Protein AF-0000000085132784 (afdb_homodimer)

Nearest PDB structures (foldseek):
  1vpz-assembly1_A  TM=9.909E-01  e=3.118E-05  Pseudomonas aeruginosa
  2bti-assembly1_A  TM=9.904E-01  e=1.141E-04  Yersinia enterocolitica
  5z38-assembly2_J  TM=9.395E-01  e=9.394E-05  Escherichia coli O127:H6 str. E2348/69
  5z38-assembly2_L  TM=9.310E-01  e=1.141E-04  Escherichia coli O127:H6 str. E2348/69
  2mfh-assembly1_A  TM=9.345E-01  e=1.141E-04  Pseudomonas fluorescens

InterPro domains:
  IPR003751 Translational regulator CsrA [MF_00167] (1-65)
  IPR003751 Translational regulator CsrA [PF02599] (1-52)
  IPR003751 Translational regulator CsrA [PTHR34984] (1-64)
  IPR003751 Translational regulator CsrA [TIGR00202] (1-60)
  IPR036107 Carbon storage regulator superfamily [G3DSA:2.60.40.4380] (1-62)
  IPR036107 Carbon storage regulator superfamily [SSF117130] (1-54)

Structure (mmCIF, N/CA/C/O backbone):
data_AF-0000000085132784-model_v1
#
loop_
_entity.id
_entity.type
_entity.pdbx_description
1 polymer 'Translational regulator CsrA'
#
loop_
_atom_site.group_PDB
_atom_site.id
_atom_site.type_symbol
_atom_site.label_atom_id
_atom_site.label_alt_id
_atom_site.label_comp_id
_atom_site.label_asym_id
_atom_site.label_entity_id
_atom_site.label_seq_id
_atom_site.pdbx_PDB_ins_code
_atom_site.Cartn_x
_atom_site.Cartn_y
_atom_site.Cartn_z
_atom_site.occupancy
_atom_site.B_iso_or_equiv
_atom_site.auth_seq_id
_atom_site.auth_comp_id
_atom_site.auth_asym_id
_atom_site.auth_atom_id
_atom_site.pdbx_PDB_model_num
ATOM 1 N N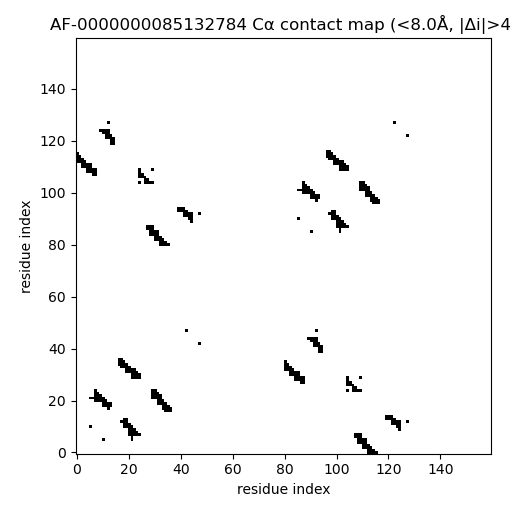 . MET A 1 1 ? 4.41 -5 11.398 1 90.56 1 MET A N 1
ATOM 2 C CA . MET A 1 1 ? 4.152 -5.457 10.039 1 90.56 1 MET A CA 1
ATOM 3 C C . MET A 1 1 ? 2.867 -6.277 9.969 1 90.56 1 MET A C 1
ATOM 5 O O . MET A 1 1 ? 2.535 -6.996 10.914 1 90.56 1 MET A O 1
ATOM 9 N N . LEU A 1 2 ? 1.938 -6.055 9.148 1 96.38 2 LEU A N 1
ATOM 10 C CA . LEU A 1 2 ? 0.713 -6.816 8.922 1 96.38 2 LEU A CA 1
ATOM 11 C C . LEU A 1 2 ? 0.837 -7.691 7.68 1 96.38 2 LEU A C 1
ATOM 13 O O . LEU A 1 2 ? 1.28 -7.227 6.629 1 96.38 2 LEU A O 1
ATOM 17 N N . VAL A 1 3 ? 0.528 -8.992 7.887 1 96.69 3 VAL A N 1
ATOM 18 C CA . VAL A 1 3 ? 0.647 -9.891 6.742 1 96.69 3 VAL A CA 1
ATOM 19 C C . VAL A 1 3 ? -0.737 -10.391 6.332 1 96.69 3 VAL A C 1
ATOM 21 O O . VAL A 1 3 ? -1.523 -10.82 7.176 1 96.69 3 VAL A O 1
ATOM 24 N N . LEU A 1 4 ? -0.994 -10.297 5.035 1 96.25 4 LEU A N 1
ATOM 25 C CA . LEU A 1 4 ? -2.279 -10.75 4.512 1 96.25 4 LEU A CA 1
ATOM 26 C C . LEU A 1 4 ? -2.086 -11.633 3.287 1 96.25 4 LEU A C 1
ATOM 28 O O . LEU A 1 4 ? -1.115 -11.469 2.543 1 96.25 4 LEU A O 1
ATOM 32 N N . THR A 1 5 ? -2.967 -12.531 3.162 1 96.56 5 THR A N 1
ATOM 33 C CA . THR A 1 5 ? -3 -13.367 1.966 1 96.56 5 THR A CA 1
ATOM 34 C C . THR A 1 5 ? -4.152 -12.961 1.053 1 96.56 5 THR A C 1
ATOM 36 O O . THR A 1 5 ? -5.285 -12.789 1.513 1 96.56 5 THR A O 1
ATOM 39 N N . ARG A 1 6 ? -3.73 -12.672 -0.111 1 96.62 6 ARG A N 1
ATOM 40 C CA . ARG A 1 6 ? -4.762 -12.297 -1.073 1 96.62 6 ARG A CA 1
ATOM 41 C C . ARG A 1 6 ? -4.656 -13.133 -2.344 1 96.62 6 ARG A C 1
ATOM 43 O O . ARG A 1 6 ? -3.578 -13.617 -2.684 1 96.62 6 ARG A O 1
ATOM 50 N N . LYS A 1 7 ? -5.891 -13.266 -2.959 1 95.19 7 LYS A N 1
ATOM 51 C CA . LYS A 1 7 ? -5.953 -13.906 -4.273 1 95.19 7 LYS A CA 1
ATOM 52 C C . LYS A 1 7 ? -6.039 -12.859 -5.383 1 95.19 7 LYS A C 1
ATOM 54 O O . LYS A 1 7 ? -6.23 -11.672 -5.113 1 95.19 7 LYS A O 1
ATOM 59 N N . ALA A 1 8 ? -5.887 -13.328 -6.551 1 95.69 8 ALA A N 1
ATOM 60 C CA . ALA A 1 8 ? -6.062 -12.43 -7.691 1 95.69 8 ALA A CA 1
ATOM 61 C C . ALA A 1 8 ? -7.441 -11.773 -7.664 1 95.69 8 ALA A C 1
ATOM 63 O O . ALA A 1 8 ? -8.438 -12.422 -7.324 1 95.69 8 ALA A O 1
ATOM 64 N N . SER A 1 9 ? -7.504 -10.484 -7.887 1 95.94 9 SER A N 1
ATOM 65 C CA . SER A 1 9 ? -8.727 -9.695 -7.969 1 95.94 9 SER A CA 1
ATOM 66 C C . SER A 1 9 ? -9.195 -9.25 -6.586 1 95.94 9 SER A C 1
ATOM 68 O O . SER A 1 9 ? -10.32 -8.781 -6.426 1 95.94 9 SER A O 1
ATOM 70 N N . GLN A 1 10 ? -8.391 -9.484 -5.574 1 97.38 10 GLN A N 1
ATOM 71 C CA . GLN A 1 10 ? -8.688 -8.984 -4.234 1 97.38 10 GLN A CA 1
ATOM 72 C C . GLN A 1 10 ? -7.867 -7.742 -3.912 1 97.38 10 GLN A C 1
ATOM 74 O O . GLN A 1 10 ? -6.766 -7.562 -4.434 1 97.38 10 GLN A O 1
ATOM 79 N N . SER A 1 11 ? -8.43 -6.965 -3.035 1 97.44 11 SER A N 1
ATOM 80 C CA . SER A 1 11 ? -7.809 -5.668 -2.785 1 97.44 11 SER A CA 1
ATOM 81 C C . SER A 1 11 ? -7.574 -5.445 -1.293 1 97.44 11 SER A C 1
ATOM 83 O O . SER A 1 11 ? -8.219 -6.082 -0.458 1 97.44 11 SER A O 1
ATOM 85 N N . ILE A 1 12 ? -6.684 -4.676 -0.992 1 97 12 ILE A N 1
ATOM 86 C CA . ILE A 1 12 ? -6.363 -4.203 0.35 1 97 12 ILE A CA 1
ATOM 87 C C . ILE A 1 12 ? -6.5 -2.682 0.408 1 97 12 ILE A C 1
ATOM 89 O O . ILE A 1 12 ? -6.055 -1.977 -0.5 1 97 12 ILE A O 1
ATOM 93 N N . VAL A 1 13 ? -7.07 -2.229 1.403 1 96.44 13 VAL A N 1
ATOM 94 C CA . VAL A 1 13 ? -7.27 -0.791 1.551 1 96.44 13 VAL A CA 1
ATOM 95 C C . VAL A 1 13 ? -6.344 -0.247 2.635 1 96.44 13 VAL A C 1
ATOM 97 O O . VAL A 1 13 ? -6.328 -0.754 3.76 1 96.44 13 VAL A O 1
ATOM 100 N N . ILE A 1 14 ? -5.594 0.679 2.322 1 94.88 14 ILE A N 1
ATOM 101 C CA . ILE A 1 14 ? -4.699 1.334 3.27 1 94.88 14 ILE A CA 1
ATOM 102 C C . ILE A 1 14 ? -5.188 2.754 3.545 1 94.88 14 ILE A C 1
ATOM 104 O O . ILE A 1 14 ? -5.188 3.602 2.65 1 94.88 14 ILE A O 1
ATOM 108 N N . GLY A 1 15 ? -5.516 2.943 4.75 1 90.81 15 GLY A N 1
ATOM 109 C CA . GLY A 1 15 ? -6.109 4.234 5.066 1 90.81 15 GLY A CA 1
ATOM 110 C C . GLY A 1 15 ? -7.48 4.426 4.449 1 90.81 15 GLY A C 1
ATOM 111 O O . GLY A 1 15 ? -8.375 3.6 4.641 1 90.81 15 GLY A O 1
ATOM 112 N N . THR A 1 16 ? -7.668 5.559 3.688 1 86.81 16 THR A N 1
ATOM 113 C CA . THR A 1 16 ? -8.953 5.82 3.049 1 86.81 16 THR A CA 1
ATOM 114 C C . THR A 1 16 ? -8.766 6.199 1.583 1 86.81 16 THR A C 1
ATOM 116 O O . THR A 1 16 ? -9.719 6.195 0.806 1 86.81 16 THR A O 1
ATOM 119 N N . ASP A 1 17 ? -7.562 6.309 1.209 1 91.19 17 ASP A N 1
ATOM 120 C CA . ASP A 1 17 ? -7.336 6.875 -0.116 1 91.19 17 ASP A CA 1
ATOM 121 C C . ASP A 1 17 ? -6.438 5.969 -0.956 1 91.19 17 ASP A C 1
ATOM 123 O O . ASP A 1 17 ? -6.156 6.27 -2.117 1 91.19 17 ASP A O 1
ATOM 127 N N . ILE A 1 18 ? -5.977 4.938 -0.446 1 95.38 18 ILE A N 1
ATOM 128 C CA . ILE A 1 18 ? -5.059 4.066 -1.171 1 95.38 18 ILE A CA 1
ATOM 129 C C . ILE A 1 18 ? -5.637 2.652 -1.237 1 95.38 18 ILE A C 1
ATOM 131 O O . ILE A 1 18 ? -6.055 2.098 -0.219 1 95.38 18 ILE A O 1
ATOM 135 N N . VAL A 1 19 ? -5.68 2.102 -2.432 1 96.69 19 VAL A N 1
ATOM 136 C CA . VAL A 1 19 ? -6.207 0.756 -2.631 1 96.69 19 VAL A CA 1
ATOM 137 C C . VAL A 1 19 ? -5.203 -0.082 -3.422 1 96.69 19 VAL A C 1
ATOM 139 O O . VAL A 1 19 ? -4.754 0.327 -4.492 1 96.69 19 VAL A O 1
ATOM 142 N N . ILE A 1 20 ? -4.867 -1.233 -2.869 1 97.25 20 ILE A N 1
ATOM 143 C CA . ILE A 1 20 ? -3.953 -2.17 -3.516 1 97.25 20 ILE A CA 1
ATOM 144 C C . ILE A 1 20 ? -4.734 -3.367 -4.051 1 97.25 20 ILE A C 1
ATOM 146 O O . ILE A 1 20 ? -5.453 -4.031 -3.303 1 97.25 20 ILE A O 1
ATOM 150 N N . THR A 1 21 ? -4.562 -3.629 -5.34 1 97.69 21 THR A N 1
ATOM 151 C CA . THR A 1 21 ? -5.301 -4.734 -5.945 1 97.69 21 THR A CA 1
ATOM 152 C C . THR A 1 21 ? -4.34 -5.734 -6.582 1 97.69 21 THR A C 1
ATOM 154 O O . THR A 1 21 ? -3.441 -5.352 -7.332 1 97.69 21 THR A O 1
ATOM 157 N N . VAL A 1 22 ? -4.613 -6.988 -6.234 1 97.38 22 VAL A N 1
ATOM 158 C CA . VAL A 1 22 ? -3.879 -8.047 -6.918 1 97.38 22 VAL A CA 1
ATOM 159 C C . VAL A 1 22 ? -4.551 -8.359 -8.258 1 97.38 22 VAL A C 1
ATOM 161 O O . VAL A 1 22 ? -5.617 -8.977 -8.289 1 97.38 22 VAL A O 1
ATOM 164 N N . LEU A 1 23 ? -3.912 -7.949 -9.352 1 96.69 23 LEU A N 1
ATOM 165 C CA . LEU A 1 23 ? -4.531 -8.094 -10.664 1 96.69 23 LEU A CA 1
ATOM 166 C C . LEU A 1 23 ? -4.34 -9.508 -11.203 1 96.69 23 LEU A C 1
ATOM 168 O O . LEU A 1 23 ? -5.258 -10.078 -11.789 1 96.69 23 LEU A O 1
ATOM 172 N N . ASP A 1 24 ? -3.057 -9.93 -10.992 1 95.31 24 ASP A N 1
ATOM 173 C CA . ASP A 1 24 ? -2.746 -11.25 -11.523 1 95.31 24 ASP A CA 1
ATOM 174 C C . ASP A 1 24 ? -1.562 -11.875 -10.789 1 95.31 24 ASP A C 1
ATOM 176 O O . ASP A 1 24 ? -0.725 -11.164 -10.234 1 95.31 24 ASP A O 1
ATOM 180 N N . VAL A 1 25 ? -1.604 -13.234 -10.781 1 94.31 25 VAL A N 1
ATOM 181 C CA . VAL A 1 25 ? -0.521 -14.008 -10.172 1 94.31 25 VAL A CA 1
ATOM 182 C C . VAL A 1 25 ? 0.011 -15.023 -11.18 1 94.31 25 VAL A C 1
ATOM 184 O O . VAL A 1 25 ? -0.75 -15.836 -11.711 1 94.31 25 VAL A O 1
ATOM 187 N N . HIS A 1 26 ? 1.26 -14.797 -11.461 1 88.44 26 HIS A N 1
ATOM 188 C CA . HIS A 1 26 ? 1.868 -15.719 -12.422 1 88.44 26 HIS A CA 1
ATOM 189 C C . HIS A 1 26 ? 3.205 -16.25 -11.906 1 88.44 26 HIS A C 1
ATOM 191 O O . HIS A 1 26 ? 4.184 -15.5 -11.836 1 88.44 26 HIS A O 1
ATOM 197 N N . ARG A 1 27 ? 3.281 -17.625 -11.734 1 86.75 27 ARG A N 1
ATOM 198 C CA . ARG A 1 27 ? 4.516 -18.266 -11.305 1 86.75 27 ARG A CA 1
ATOM 199 C C . ARG A 1 27 ? 5.102 -17.578 -10.078 1 86.75 27 ARG A C 1
ATOM 201 O O . ARG A 1 27 ? 4.617 -17.766 -8.961 1 86.75 27 ARG A O 1
ATOM 208 N N . ASP A 1 28 ? 6.082 -16.656 -10.281 1 89.06 28 ASP A N 1
ATOM 209 C CA . ASP A 1 28 ? 6.762 -16.047 -9.141 1 89.06 28 ASP A CA 1
ATOM 210 C C . ASP A 1 28 ? 6.598 -14.523 -9.156 1 89.06 28 ASP A C 1
ATOM 212 O O . ASP A 1 28 ? 7.285 -13.812 -8.422 1 89.06 28 ASP A O 1
ATOM 216 N N . GLN A 1 29 ? 5.59 -14.141 -10.047 1 95.06 29 GLN A N 1
ATOM 217 C CA . GLN A 1 29 ? 5.391 -12.703 -10.203 1 95.06 29 GLN A CA 1
ATOM 218 C C . GLN A 1 29 ? 3.941 -12.312 -9.922 1 95.06 29 GLN A C 1
ATOM 220 O O . GLN A 1 29 ? 3.02 -13.078 -10.219 1 95.06 29 GLN A O 1
ATOM 225 N N . VAL A 1 30 ? 3.834 -11.148 -9.359 1 96.25 30 VAL A N 1
ATOM 226 C CA . VAL A 1 30 ? 2.496 -10.648 -9.055 1 96.25 30 VAL A CA 1
ATOM 227 C C . VAL A 1 30 ? 2.307 -9.266 -9.68 1 96.25 30 VAL A C 1
ATOM 229 O O . VAL A 1 30 ? 3.184 -8.406 -9.578 1 96.25 30 VAL A O 1
ATOM 232 N N . ARG A 1 31 ? 1.194 -9.133 -10.383 1 97.06 31 ARG A N 1
ATOM 233 C CA . ARG A 1 31 ? 0.791 -7.832 -10.906 1 97.06 31 ARG A CA 1
ATOM 234 C C . ARG A 1 31 ? -0.099 -7.086 -9.914 1 97.06 31 ARG A C 1
ATOM 236 O O . ARG A 1 31 ? -1.18 -7.566 -9.562 1 97.06 31 ARG A O 1
ATOM 243 N N . ILE A 1 32 ? 0.399 -5.953 -9.531 1 97.31 32 ILE A N 1
ATOM 244 C CA . ILE A 1 32 ? -0.277 -5.219 -8.469 1 97.31 32 ILE A CA 1
ATOM 245 C C . ILE A 1 32 ? -0.737 -3.859 -8.992 1 97.31 32 ILE A C 1
ATOM 247 O O . ILE A 1 32 ? 0.048 -3.117 -9.586 1 97.31 32 ILE A O 1
ATOM 251 N N . GLY A 1 33 ? -1.954 -3.59 -8.82 1 97.94 33 GLY A N 1
ATOM 252 C CA . GLY A 1 33 ? -2.512 -2.281 -9.125 1 97.94 33 GLY A CA 1
ATOM 253 C C . GLY A 1 33 ? -2.635 -1.387 -7.91 1 97.94 33 GLY A C 1
ATOM 254 O O . GLY A 1 33 ? -3.137 -1.813 -6.867 1 97.94 33 GLY A O 1
ATOM 255 N N . ILE A 1 34 ? -2.225 -0.167 -8.008 1 97.25 34 ILE A N 1
ATOM 256 C CA . ILE A 1 34 ? -2.26 0.752 -6.875 1 97.25 34 ILE A CA 1
ATOM 257 C C . ILE A 1 34 ? -3.078 1.988 -7.238 1 97.25 34 ILE A C 1
ATOM 259 O O . ILE A 1 34 ? -2.805 2.648 -8.242 1 97.25 34 ILE A O 1
ATOM 263 N N . GLU A 1 35 ? -4.043 2.186 -6.473 1 96.62 35 GLU A N 1
ATOM 264 C CA . GLU A 1 35 ? -4.855 3.387 -6.617 1 96.62 35 GLU A CA 1
ATOM 265 C C . GLU A 1 35 ? -4.598 4.371 -5.48 1 96.62 35 GLU A C 1
ATOM 267 O O . GLU A 1 35 ? -4.93 4.094 -4.328 1 96.62 35 GLU A O 1
ATOM 272 N N . ALA A 1 36 ? -4.016 5.496 -5.789 1 95.94 36 ALA A N 1
ATOM 273 C CA . ALA A 1 36 ? -3.697 6.527 -4.809 1 95.94 36 ALA A CA 1
ATOM 274 C C . ALA A 1 36 ? -3.783 7.918 -5.426 1 95.94 36 ALA A C 1
ATOM 276 O O . ALA A 1 36 ? -3.652 8.078 -6.641 1 95.94 36 ALA A O 1
ATOM 277 N N . PRO A 1 37 ? -4.066 8.844 -4.625 1 94.44 37 PRO A N 1
ATOM 278 C CA . PRO A 1 37 ? -4.066 10.211 -5.148 1 94.44 37 PRO A CA 1
ATOM 279 C C . PRO A 1 37 ? -2.705 10.625 -5.707 1 94.44 37 PRO A C 1
ATOM 281 O O . PRO A 1 37 ? -1.678 10.062 -5.32 1 94.44 37 PRO A O 1
ATOM 284 N N . LYS A 1 38 ? -2.707 11.547 -6.617 1 91.12 38 LYS A N 1
ATOM 285 C CA . LYS A 1 38 ? -1.479 11.969 -7.281 1 91.12 38 LYS A CA 1
ATOM 286 C C . LYS A 1 38 ? -0.491 12.57 -6.289 1 91.12 38 LYS A C 1
ATOM 288 O O . LYS A 1 38 ? 0.696 12.703 -6.59 1 91.12 38 LYS A O 1
ATOM 293 N N . SER A 1 39 ? -0.987 12.953 -5.152 1 92.5 39 SER A N 1
ATOM 294 C CA . SER A 1 39 ? -0.14 13.555 -4.129 1 92.5 39 SER A CA 1
ATOM 295 C C . SER A 1 39 ? 0.699 12.5 -3.414 1 92.5 39 SER A C 1
ATOM 297 O O . SER A 1 39 ? 1.666 12.836 -2.727 1 92.5 39 SER A O 1
ATOM 299 N N . VAL A 1 40 ? 0.278 11.312 -3.578 1 91.81 40 VAL A N 1
ATOM 300 C CA . VAL A 1 40 ? 0.995 10.219 -2.932 1 91.81 40 VAL A CA 1
ATOM 301 C C . VAL A 1 40 ? 1.984 9.594 -3.914 1 91.81 40 VAL A C 1
ATOM 303 O O . VAL A 1 40 ? 1.615 9.234 -5.035 1 91.81 40 VAL A O 1
ATOM 306 N N . ASP A 1 41 ? 3.182 9.453 -3.594 1 92.06 41 ASP A N 1
ATOM 307 C CA . ASP A 1 41 ? 4.219 8.898 -4.461 1 92.06 41 ASP A CA 1
ATOM 308 C C . ASP A 1 41 ? 4.297 7.383 -4.32 1 92.06 41 ASP A C 1
ATOM 310 O O . ASP A 1 41 ? 4.355 6.859 -3.205 1 92.06 41 ASP A O 1
ATOM 314 N N . VAL A 1 42 ? 4.312 6.727 -5.352 1 95.31 42 VAL A N 1
ATOM 315 C CA . VAL A 1 42 ? 4.434 5.273 -5.379 1 95.31 42 VAL A CA 1
ATOM 316 C C . VAL A 1 42 ? 5.688 4.871 -6.156 1 95.31 42 VAL A C 1
ATOM 318 O O . VAL A 1 42 ? 5.848 5.242 -7.32 1 95.31 42 VAL A O 1
ATOM 321 N N . HIS A 1 43 ? 6.605 4.113 -5.457 1 94.69 43 HIS A N 1
ATOM 322 C CA . HIS A 1 43 ? 7.852 3.715 -6.102 1 94.69 43 HIS A CA 1
ATOM 323 C C . HIS A 1 43 ? 8.211 2.273 -5.762 1 94.69 43 HIS A C 1
ATOM 325 O O . HIS A 1 43 ? 7.777 1.746 -4.734 1 94.69 43 HIS A O 1
ATOM 331 N N . ARG A 1 44 ? 8.93 1.757 -6.664 1 96.56 44 ARG A N 1
ATOM 332 C CA . ARG A 1 44 ? 9.602 0.524 -6.27 1 96.56 44 ARG A CA 1
ATOM 333 C C . ARG A 1 44 ? 10.625 0.787 -5.168 1 96.56 44 ARG A C 1
ATOM 335 O O . ARG A 1 44 ? 11.242 1.854 -5.129 1 96.56 44 ARG A O 1
ATOM 342 N N . GLN A 1 45 ? 10.836 -0.065 -4.332 1 95.06 45 GLN A N 1
ATOM 343 C CA . GLN A 1 45 ? 11.75 0.108 -3.203 1 95.06 45 GLN A CA 1
ATOM 344 C C . GLN A 1 45 ? 13.133 0.541 -3.674 1 95.06 45 GLN A C 1
ATOM 346 O O . GLN A 1 45 ? 13.766 1.402 -3.057 1 95.06 45 GLN A O 1
ATOM 351 N N . GLU A 1 46 ? 13.648 -0.087 -4.715 1 94.06 46 GLU A N 1
ATOM 352 C CA . GLU A 1 46 ? 14.969 0.244 -5.246 1 94.06 46 GLU A CA 1
ATOM 353 C C . GLU A 1 46 ? 15.031 1.695 -5.711 1 94.06 46 GLU A C 1
ATOM 355 O O . GLU A 1 46 ? 16.047 2.365 -5.547 1 94.06 46 GLU A O 1
ATOM 360 N N . VAL A 1 47 ? 13.992 2.201 -6.363 1 94.19 47 VAL A N 1
ATOM 361 C CA . VAL A 1 47 ? 13.922 3.568 -6.867 1 94.19 47 VAL A CA 1
ATOM 362 C C . VAL A 1 47 ? 13.812 4.547 -5.699 1 94.19 47 VAL A C 1
ATOM 364 O O . VAL A 1 47 ? 14.477 5.582 -5.684 1 94.19 47 VAL A O 1
ATOM 367 N N . PHE A 1 48 ? 13.039 4.227 -4.766 1 93.06 48 PHE A N 1
ATOM 368 C CA . PHE A 1 48 ? 12.875 5.059 -3.582 1 93.06 48 PHE A CA 1
ATOM 369 C C . PHE A 1 48 ? 14.203 5.246 -2.855 1 93.06 48 PHE A C 1
ATOM 371 O O . PHE A 1 48 ? 14.555 6.363 -2.479 1 93.06 48 PHE A O 1
ATOM 378 N N . GLU A 1 49 ? 14.953 4.133 -2.711 1 91.5 49 GLU A N 1
ATOM 379 C CA . GLU A 1 49 ? 16.234 4.172 -2.016 1 91.5 49 GLU A CA 1
ATOM 380 C C . GLU A 1 49 ? 17.25 5.039 -2.762 1 91.5 49 GLU A C 1
ATOM 382 O O . GLU A 1 49 ? 18.031 5.75 -2.143 1 91.5 49 GLU A O 1
ATOM 387 N N . ALA A 1 50 ? 17.188 4.961 -4.035 1 92.5 50 ALA A N 1
ATOM 388 C CA . ALA A 1 50 ? 18.078 5.766 -4.863 1 92.5 50 ALA A CA 1
ATOM 389 C C . ALA A 1 50 ? 17.766 7.254 -4.723 1 92.5 50 ALA A C 1
ATOM 391 O O . ALA A 1 50 ? 18.672 8.078 -4.617 1 92.5 50 ALA A O 1
ATOM 392 N N . LEU A 1 51 ? 16.469 7.52 -4.715 1 89 51 LEU A N 1
ATOM 393 C CA . LEU A 1 51 ? 16.031 8.906 -4.578 1 89 51 LEU A CA 1
ATOM 394 C C . LEU A 1 51 ? 16.391 9.453 -3.197 1 89 51 LEU A C 1
ATOM 396 O O . LEU A 1 51 ? 16.844 10.594 -3.072 1 89 51 LEU A O 1
ATOM 400 N N . GLN A 1 52 ? 16.188 8.594 -2.318 1 87.75 52 GLN A N 1
ATOM 401 C CA . GLN A 1 52 ? 16.5 9 -0.953 1 87.75 52 GLN A CA 1
ATOM 402 C C . GLN A 1 52 ? 18 9.289 -0.801 1 87.75 52 GLN A C 1
ATOM 404 O O . GLN A 1 52 ? 18.375 10.25 -0.131 1 87.75 52 GLN A O 1
ATOM 409 N N . GLN A 1 53 ? 18.797 8.438 -1.364 1 90.56 53 GLN A N 1
ATOM 410 C CA . GLN A 1 53 ? 20.25 8.602 -1.3 1 90.56 53 GLN A CA 1
ATOM 411 C C . GLN A 1 53 ? 20.688 9.883 -2.006 1 90.56 53 GLN A C 1
ATOM 413 O O . GLN A 1 53 ? 21.547 10.609 -1.503 1 90.56 53 GLN A O 1
ATOM 418 N N . ALA A 1 54 ? 20.062 10.109 -3.113 1 89.5 54 ALA A N 1
ATOM 419 C CA . ALA A 1 54 ? 20.375 11.312 -3.875 1 89.5 54 ALA A CA 1
ATOM 420 C C . ALA A 1 54 ? 20.016 12.57 -3.092 1 89.5 54 ALA A C 1
ATOM 422 O O . ALA A 1 54 ? 20.766 13.539 -3.07 1 89.5 54 ALA A O 1
ATOM 423 N N . ASN A 1 55 ? 18.922 12.492 -2.426 1 88.62 55 ASN A N 1
ATOM 424 C CA . ASN A 1 55 ? 18.469 13.633 -1.635 1 88.62 55 ASN A CA 1
ATOM 425 C C . ASN A 1 55 ? 19.359 13.844 -0.41 1 88.62 55 ASN A C 1
ATOM 427 O O . ASN A 1 55 ? 19.656 14.984 -0.058 1 88.62 55 ASN A O 1
ATOM 431 N N . ARG A 1 56 ? 19.688 12.742 0.157 1 86.44 56 ARG A N 1
ATOM 432 C CA . ARG A 1 56 ? 20.562 12.82 1.323 1 86.44 56 ARG A CA 1
ATOM 433 C C . ARG A 1 56 ? 21.922 13.398 0.949 1 86.44 56 ARG A C 1
ATOM 435 O O . ARG A 1 56 ? 22.469 14.234 1.67 1 86.44 56 ARG A O 1
ATOM 442 N N . GLU A 1 57 ? 22.438 12.953 -0.171 1 87.44 57 GLU A N 1
ATOM 443 C CA . GLU A 1 57 ? 23.734 13.445 -0.634 1 87.44 57 GLU A CA 1
ATOM 444 C C . GLU A 1 57 ? 23.672 14.93 -0.972 1 87.44 57 GLU A C 1
ATOM 446 O O . GLU A 1 57 ? 24.609 15.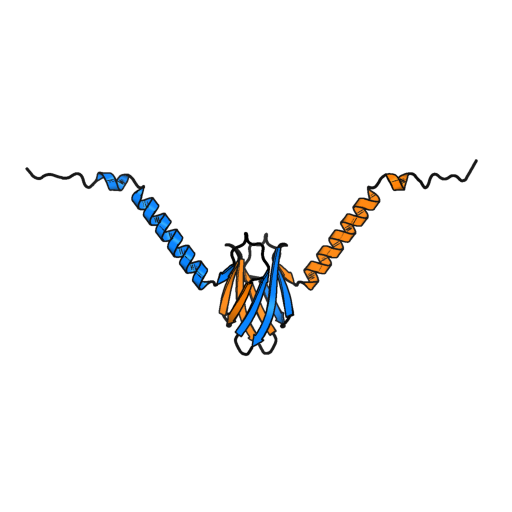68 -0.678 1 87.44 57 GLU A O 1
ATOM 451 N N . ALA A 1 58 ? 22.594 15.258 -1.479 1 87.06 58 ALA A N 1
ATOM 452 C CA . ALA A 1 58 ? 22.422 16.672 -1.827 1 87.06 58 ALA A CA 1
ATOM 453 C C . ALA A 1 58 ? 22.312 17.531 -0.576 1 87.06 58 ALA A C 1
ATOM 455 O O . ALA A 1 58 ? 22.859 18.625 -0.518 1 87.06 58 ALA A O 1
ATOM 456 N N . ALA A 1 59 ? 21.656 17 0.348 1 86.44 59 ALA A N 1
ATOM 457 C CA . ALA A 1 59 ? 21.484 17.719 1.604 1 86.44 59 ALA A CA 1
ATOM 458 C C . ALA A 1 59 ? 22.797 17.828 2.363 1 86.44 59 ALA A C 1
ATOM 460 O O . ALA A 1 59 ? 23.109 18.859 2.947 1 86.44 59 ALA A O 1
ATOM 461 N N . GLU A 1 60 ? 23.531 16.734 2.357 1 86.88 60 GLU A N 1
ATOM 462 C CA . GLU A 1 60 ? 24.828 16.703 3.027 1 86.88 60 GLU A CA 1
ATOM 463 C C . GLU A 1 60 ? 25.828 17.641 2.346 1 86.88 60 GLU A C 1
ATOM 465 O O . GLU A 1 60 ? 26.594 18.344 3.014 1 86.88 60 GLU A O 1
ATOM 470 N N . SER A 1 61 ? 25.812 17.672 1.099 1 86.81 61 SER A N 1
ATOM 471 C CA . SER A 1 61 ? 26.672 18.578 0.34 1 86.81 61 SER A CA 1
ATOM 472 C C . SER A 1 61 ? 26.312 20.031 0.608 1 86.81 61 SER A C 1
ATOM 474 O O . SER A 1 61 ? 27.203 20.891 0.72 1 86.81 61 SER A O 1
ATOM 476 N N . ALA A 1 62 ? 25.031 20.234 0.725 1 85.56 62 ALA A N 1
ATOM 477 C CA . ALA A 1 62 ? 24.547 21.594 1.004 1 85.56 62 ALA A CA 1
ATOM 478 C C . ALA A 1 62 ? 24.969 22.047 2.402 1 85.56 62 ALA A C 1
ATOM 480 O O . ALA A 1 62 ? 25.297 23.203 2.611 1 85.56 62 ALA A O 1
ATOM 481 N N . ARG A 1 63 ? 24.922 21.109 3.279 1 83.06 63 ARG A N 1
ATOM 482 C CA . ARG A 1 63 ? 25.312 21.391 4.656 1 83.06 63 ARG A CA 1
ATOM 483 C C . ARG A 1 63 ? 26.797 21.703 4.75 1 83.06 63 ARG A C 1
ATOM 485 O O . ARG A 1 63 ? 27.219 22.594 5.492 1 83.06 63 ARG A O 1
ATOM 492 N N . VAL A 1 64 ? 27.562 20.953 3.959 1 79.75 64 VAL A N 1
ATOM 493 C CA . VAL A 1 64 ? 29.016 21.156 3.982 1 79.75 64 VAL A CA 1
ATOM 494 C C . VAL A 1 64 ? 29.375 22.484 3.314 1 79.75 64 VAL A C 1
ATOM 496 O O . VAL A 1 64 ? 30.297 23.172 3.748 1 79.75 64 VAL A O 1
ATOM 499 N N . LEU A 1 65 ? 28.547 22.828 2.359 1 74.69 65 LEU A N 1
ATOM 500 C CA . LEU A 1 65 ? 28.812 24.062 1.636 1 74.69 65 LEU A CA 1
ATOM 501 C C . LEU A 1 65 ? 28.406 25.281 2.463 1 74.69 65 LEU A C 1
ATOM 503 O O . LEU A 1 65 ? 29 26.344 2.332 1 74.69 65 LEU A O 1
ATOM 507 N N . THR A 1 66 ? 27.453 25.031 3.346 1 71.19 66 THR A N 1
ATOM 508 C CA . THR A 1 66 ? 26.953 26.156 4.129 1 71.19 66 THR A CA 1
ATOM 509 C C . THR A 1 66 ? 27.672 26.234 5.48 1 71.19 66 THR A C 1
ATOM 511 O O . THR A 1 66 ? 27.375 27.109 6.289 1 71.19 66 THR A O 1
ATOM 514 N N . ASP A 1 67 ? 28.438 25.156 5.879 1 67.62 67 ASP A N 1
ATOM 515 C CA . ASP A 1 67 ? 29.234 25.203 7.109 1 67.62 67 ASP A CA 1
ATOM 516 C C . ASP A 1 67 ? 30.328 26.266 7.008 1 67.62 67 ASP A C 1
ATOM 518 O O . ASP A 1 67 ? 31.203 26.156 6.148 1 67.62 67 ASP A O 1
ATOM 522 N N . PRO A 1 68 ? 30.203 27.422 7.555 1 65.69 68 PRO A N 1
ATOM 523 C CA . PRO A 1 68 ? 31.172 28.516 7.531 1 65.69 68 PRO A CA 1
ATOM 524 C C . PRO A 1 68 ? 32.562 28.094 8 1 65.69 68 PRO A C 1
ATOM 526 O O . PRO A 1 68 ? 33.531 28.828 7.793 1 65.69 68 PRO A O 1
ATOM 529 N N . ALA A 1 69 ? 32.531 27.156 8.867 1 57.97 69 ALA A N 1
ATOM 530 C CA . ALA A 1 69 ? 33.812 26.891 9.547 1 57.97 69 ALA A CA 1
ATOM 531 C C . ALA A 1 69 ? 34.906 26.484 8.547 1 57.97 69 ALA A C 1
ATOM 533 O O . ALA A 1 69 ? 36.094 26.656 8.82 1 57.97 69 ALA A O 1
ATOM 534 N N . HIS A 1 70 ? 34.5 25.828 7.555 1 56.12 70 HIS A N 1
ATOM 535 C CA . HIS A 1 70 ? 35.531 25.359 6.645 1 56.12 70 HIS A CA 1
ATOM 536 C C . HIS A 1 70 ? 36.031 2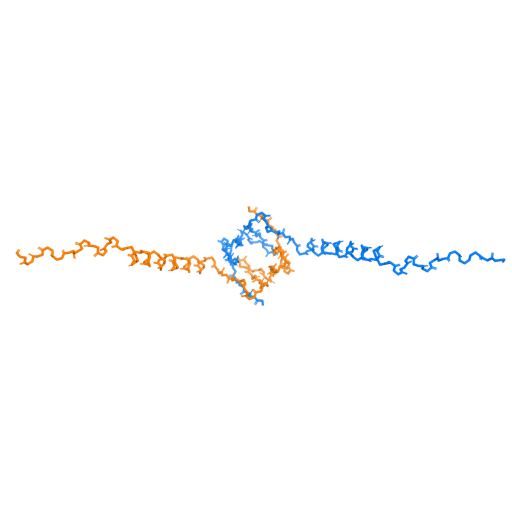6.484 5.734 1 56.12 70 HIS A C 1
ATOM 538 O O . HIS A 1 70 ? 36.969 26.312 4.961 1 56.12 70 HIS A O 1
ATOM 544 N N . LEU A 1 71 ? 35.188 27.516 5.742 1 52.69 71 LEU A N 1
ATOM 545 C CA . LEU A 1 71 ? 35.656 28.625 4.922 1 52.69 71 LEU A CA 1
ATOM 546 C C . LEU A 1 71 ? 36.938 29.234 5.527 1 52.69 71 LEU A C 1
ATOM 548 O O . LEU A 1 71 ? 37.531 30.109 4.922 1 52.69 71 LEU A O 1
ATOM 552 N N . GLU A 1 72 ? 37.031 29.016 6.926 1 50.25 72 GLU A N 1
ATOM 553 C CA . GLU A 1 72 ? 38.062 29.875 7.516 1 50.25 72 GLU A CA 1
ATOM 554 C C . GLU A 1 72 ? 39.469 29.406 7.102 1 50.25 72 GLU A C 1
ATOM 556 O O . GLU A 1 72 ? 40.406 30.203 7.113 1 50.25 72 GLU A O 1
ATOM 561 N N . ASP A 1 73 ? 39.656 28.047 7.156 1 47.78 73 ASP A N 1
ATOM 562 C CA . ASP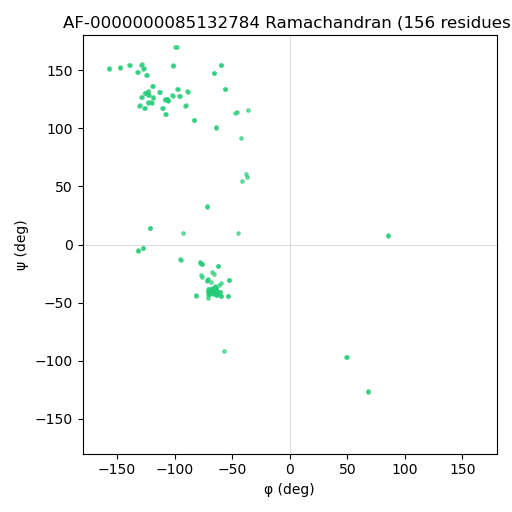 A 1 73 ? 41.062 27.766 7.469 1 47.78 73 ASP A CA 1
ATOM 563 C C . ASP A 1 73 ? 41.969 28.094 6.289 1 47.78 73 ASP A C 1
ATOM 565 O O . ASP A 1 73 ? 43.188 28.109 6.426 1 47.78 73 ASP A O 1
ATOM 569 N N . SER A 1 74 ? 41.438 27.969 5.121 1 49.94 74 SER A N 1
ATOM 570 C CA . SER A 1 74 ? 42.5 28.016 4.133 1 49.94 74 SER A CA 1
ATOM 571 C C . SER A 1 74 ? 43.062 29.422 3.994 1 49.94 74 SER A C 1
ATOM 573 O O . SER A 1 74 ? 42.594 30.203 3.176 1 49.94 74 SER A O 1
ATOM 575 N N . GLY A 1 75 ? 43.094 30.188 5.098 1 42.59 75 GLY A N 1
ATOM 576 C CA . GLY A 1 75 ? 43.875 31.406 4.957 1 42.59 75 GLY A CA 1
ATOM 577 C C . GLY A 1 75 ? 45.219 31.172 4.344 1 42.59 75 GLY A C 1
ATOM 578 O O . GLY A 1 75 ? 45.844 30.125 4.562 1 42.59 75 GLY A O 1
ATOM 579 N N . PRO A 1 76 ? 45.5 31.672 3.133 1 46.69 76 PRO A N 1
ATOM 580 C CA . PRO A 1 76 ? 46.75 31.688 2.383 1 46.69 76 PRO A CA 1
ATOM 581 C C . PRO A 1 76 ? 47.969 31.906 3.275 1 46.69 76 PRO A C 1
ATOM 583 O O . PRO A 1 76 ? 48.062 32.938 3.945 1 46.69 76 PRO A O 1
ATOM 586 N N . GLY A 1 77 ? 48.281 31.094 4.297 1 41.94 77 GLY A N 1
ATOM 587 C CA . GLY A 1 77 ? 49.625 31.266 4.855 1 41.94 77 GLY A CA 1
ATOM 588 C C . GLY A 1 77 ? 50.688 31.547 3.809 1 41.94 77 GLY A C 1
ATOM 589 O O . GLY A 1 77 ? 51.031 30.656 3.021 1 41.94 77 GLY A O 1
ATOM 590 N N . ALA A 1 78 ? 50.562 32.656 3.051 1 42.75 78 ALA A N 1
ATOM 591 C CA . ALA A 1 78 ? 51.625 33.281 2.252 1 42.75 78 ALA A CA 1
ATOM 592 C C . ALA A 1 78 ? 52.938 33.312 3.004 1 42.75 78 ALA A C 1
ATOM 594 O O . ALA A 1 78 ? 53 33.719 4.164 1 42.75 78 ALA A O 1
ATOM 595 N N . GLU A 1 79 ? 53.812 32.312 2.881 1 43.22 79 GLU A N 1
ATOM 596 C CA . GLU A 1 79 ? 55.219 32.188 3.205 1 43.22 79 GLU A CA 1
ATOM 597 C C . GLU A 1 79 ? 55.969 33.5 2.947 1 43.22 79 GLU A C 1
ATOM 599 O O . GLU A 1 79 ? 55.812 34.125 1.878 1 43.22 79 GLU A O 1
ATOM 604 N N . ALA A 1 80 ? 56.594 34.281 3.951 1 36.47 80 ALA A N 1
ATOM 605 C CA . ALA A 1 80 ? 57.781 35.125 3.848 1 36.47 80 ALA A CA 1
ATOM 606 C C . ALA A 1 80 ? 58.906 34.375 3.15 1 36.47 80 ALA A C 1
ATOM 608 O O . ALA A 1 80 ? 59.031 33.156 3.277 1 36.47 80 ALA A O 1
ATOM 609 N N . MET B 1 1 ? -4.543 4.883 -11.75 1 90.25 1 MET B N 1
ATOM 610 C CA . MET B 1 1 ? -4.105 3.607 -11.188 1 90.25 1 MET B CA 1
ATOM 611 C C . MET B 1 1 ? -2.695 3.264 -11.664 1 90.25 1 MET B C 1
ATOM 613 O O . MET B 1 1 ? -2.316 3.59 -12.789 1 90.25 1 MET B O 1
ATOM 617 N N . LEU B 1 2 ? -1.756 2.92 -10.891 1 96.38 2 LEU B N 1
ATOM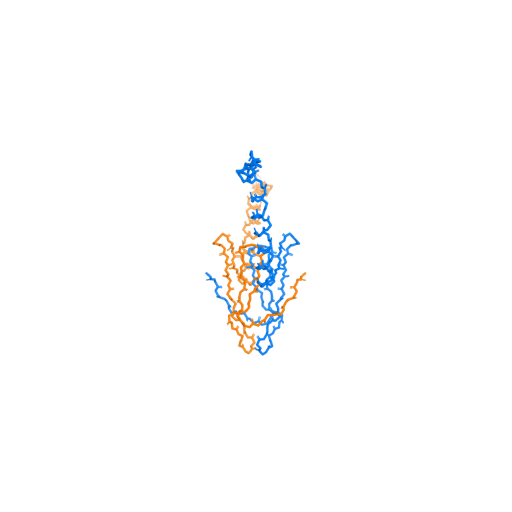 618 C CA . LEU B 1 2 ? -0.405 2.48 -11.227 1 96.38 2 LEU B CA 1
ATOM 619 C C . LEU B 1 2 ? -0.28 0.966 -11.102 1 96.38 2 LEU B C 1
ATOM 621 O O . LEU B 1 2 ? -0.696 0.384 -10.094 1 96.38 2 LEU B O 1
ATOM 625 N N . VAL B 1 3 ? 0.238 0.354 -12.195 1 96.69 3 VAL B N 1
ATOM 626 C CA . VAL B 1 3 ? 0.363 -1.099 -12.156 1 96.69 3 VAL B CA 1
ATOM 627 C C . VAL B 1 3 ? 1.839 -1.491 -12.164 1 96.69 3 VAL B C 1
ATOM 629 O O . VAL B 1 3 ? 2.617 -0.991 -12.977 1 96.69 3 VAL B O 1
ATOM 632 N N . LEU B 1 4 ? 2.184 -2.381 -11.242 1 96.19 4 LEU B N 1
ATOM 633 C CA . LEU B 1 4 ? 3.562 -2.842 -11.148 1 96.19 4 LEU B CA 1
ATOM 634 C C . LEU B 1 4 ? 3.621 -4.363 -11.039 1 96.19 4 LEU B C 1
ATOM 636 O O . LEU B 1 4 ? 2.699 -4.988 -10.516 1 96.19 4 LEU B O 1
ATOM 640 N N . THR B 1 5 ? 4.645 -4.875 -11.562 1 96.56 5 THR B N 1
ATOM 641 C CA . THR B 1 5 ? 4.914 -6.301 -11.414 1 96.56 5 THR B CA 1
ATOM 642 C C . THR B 1 5 ? 6.051 -6.535 -10.422 1 96.56 5 THR B C 1
ATOM 644 O O . THR B 1 5 ? 7.094 -5.887 -10.508 1 96.56 5 THR B O 1
ATOM 647 N N . ARG B 1 6 ? 5.688 -7.305 -9.492 1 96.62 6 ARG B N 1
ATOM 648 C CA . ARG B 1 6 ? 6.711 -7.617 -8.5 1 96.62 6 ARG B CA 1
ATOM 649 C C . ARG B 1 6 ? 6.859 -9.125 -8.32 1 96.62 6 ARG B C 1
ATOM 651 O O . ARG B 1 6 ? 5.906 -9.875 -8.539 1 96.62 6 ARG B O 1
ATOM 658 N N . LYS B 1 7 ? 8.148 -9.477 -7.945 1 95.12 7 LYS B N 1
ATOM 659 C CA . LYS B 1 7 ? 8.422 -10.859 -7.57 1 95.12 7 LYS B CA 1
ATOM 660 C C . LYS B 1 7 ? 8.414 -11.031 -6.055 1 95.12 7 LYS B C 1
ATOM 662 O O . LYS B 1 7 ? 8.383 -10.047 -5.312 1 95.12 7 LYS B O 1
ATOM 667 N N . ALA B 1 8 ? 8.445 -12.234 -5.66 1 95.62 8 ALA B N 1
ATOM 668 C CA . ALA B 1 8 ? 8.555 -12.508 -4.23 1 95.62 8 ALA B CA 1
ATOM 669 C C . ALA B 1 8 ? 9.789 -11.844 -3.635 1 95.62 8 ALA B C 1
ATOM 671 O O . ALA B 1 8 ? 10.852 -11.82 -4.262 1 95.62 8 ALA B O 1
ATOM 672 N N . SER B 1 9 ? 9.648 -11.18 -2.508 1 95.88 9 SER B N 1
ATOM 673 C CA . SER B 1 9 ? 10.719 -10.539 -1.759 1 95.88 9 SER B CA 1
ATOM 674 C C . SER B 1 9 ? 10.992 -9.133 -2.277 1 95.88 9 SER B C 1
ATOM 676 O O . SER B 1 9 ? 12 -8.516 -1.934 1 95.88 9 SER B O 1
ATOM 678 N N . GLN B 1 10 ? 10.156 -8.648 -3.164 1 97.38 10 GLN B N 1
ATOM 679 C CA . GLN B 1 10 ? 10.25 -7.27 -3.629 1 97.38 10 GLN B CA 1
ATOM 680 C C . GLN B 1 10 ? 9.211 -6.383 -2.957 1 97.38 10 GLN B C 1
ATOM 682 O O . GLN B 1 10 ? 8.141 -6.859 -2.568 1 97.38 10 GLN B O 1
ATOM 687 N N . SER B 1 11 ? 9.555 -5.133 -2.9 1 97.44 11 SER B N 1
ATOM 688 C CA . SER B 1 11 ? 8.703 -4.238 -2.125 1 97.44 11 SER B CA 1
ATOM 689 C C . SER B 1 11 ? 8.32 -3.002 -2.934 1 97.44 11 SER B C 1
ATOM 691 O O . SER B 1 11 ? 9 -2.656 -3.904 1 97.44 11 SER B O 1
ATOM 693 N N . ILE B 1 12 ? 7.289 -2.447 -2.617 1 97.06 12 ILE B N 1
ATOM 694 C CA . ILE B 1 12 ? 6.785 -1.185 -3.146 1 97.06 12 ILE B CA 1
ATOM 695 C C . ILE B 1 12 ? 6.656 -0.165 -2.018 1 97.06 12 ILE B C 1
ATOM 697 O O . ILE B 1 12 ? 6.172 -0.491 -0.931 1 97.06 12 ILE B O 1
ATOM 701 N N . VAL B 1 13 ? 7.051 0.976 -2.262 1 96.44 13 VAL B N 1
ATOM 702 C CA . VAL B 1 13 ? 6.988 2.021 -1.246 1 96.44 13 VAL B CA 1
ATOM 703 C C . VAL B 1 13 ? 5.898 3.029 -1.605 1 96.44 13 VAL B C 1
ATOM 705 O O . VAL B 1 13 ? 5.883 3.562 -2.717 1 96.44 13 VAL B O 1
ATOM 708 N N . ILE B 1 14 ? 5.035 3.252 -0.753 1 94.88 14 ILE B N 1
ATOM 709 C CA . ILE B 1 14 ? 3.971 4.23 -0.938 1 94.88 14 ILE B CA 1
ATOM 710 C C . ILE B 1 14 ? 4.184 5.41 0.007 1 94.88 14 ILE B C 1
ATOM 712 O O . ILE B 1 14 ? 4.109 5.258 1.229 1 94.88 14 ILE B O 1
ATOM 716 N N . GLY B 1 15 ? 4.379 6.504 -0.604 1 90.75 15 GLY B N 1
ATOM 717 C CA . GLY B 1 15 ? 4.711 7.652 0.222 1 90.75 15 GLY B CA 1
ATOM 718 C C . GLY B 1 15 ? 6.078 7.543 0.874 1 90.75 15 GLY B C 1
ATOM 719 O O . GLY B 1 15 ? 7.082 7.332 0.191 1 90.75 15 GLY B O 1
ATOM 720 N N . THR B 1 16 ? 6.113 7.707 2.25 1 86.44 16 THR B N 1
ATOM 721 C CA . THR B 1 16 ? 7.387 7.617 2.961 1 86.44 16 THR B CA 1
ATOM 722 C C . THR B 1 16 ? 7.262 6.695 4.172 1 86.44 16 THR B C 1
ATOM 724 O O . THR B 1 16 ? 8.266 6.266 4.738 1 86.44 16 THR B O 1
ATOM 727 N N . ASP B 1 17 ? 6.098 6.27 4.406 1 91.31 17 ASP B N 1
ATOM 728 C CA . ASP B 1 17 ? 5.895 5.57 5.672 1 91.31 17 ASP B CA 1
ATOM 729 C C . ASP B 1 17 ? 5.234 4.215 5.449 1 91.31 17 ASP B C 1
ATOM 731 O O . ASP B 1 17 ? 5 3.467 6.402 1 91.31 17 ASP B O 1
ATOM 735 N N . ILE B 1 18 ? 4.906 3.883 4.293 1 95.38 18 ILE B N 1
ATOM 736 C CA . ILE B 1 18 ? 4.211 2.631 4.02 1 95.38 18 ILE B CA 1
ATOM 737 C C . ILE B 1 18 ? 5.023 1.794 3.033 1 95.38 18 ILE B C 1
ATOM 739 O O . ILE B 1 18 ? 5.449 2.293 1.988 1 95.38 18 ILE B O 1
ATOM 743 N N . VAL B 1 19 ? 5.25 0.548 3.387 1 96.75 19 VAL B N 1
ATOM 744 C CA . VAL B 1 19 ? 6.016 -0.356 2.535 1 96.75 19 VAL B CA 1
ATOM 745 C C . VAL B 1 19 ? 5.238 -1.655 2.33 1 96.75 19 VAL B C 1
ATOM 747 O O . VAL B 1 19 ? 4.809 -2.287 3.297 1 96.75 19 VAL B O 1
ATOM 750 N N . ILE B 1 20 ? 5.066 -2.021 1.07 1 97.25 20 ILE B N 1
ATOM 751 C CA . ILE B 1 20 ? 4.383 -3.258 0.703 1 97.25 20 ILE B CA 1
ATOM 752 C C . ILE B 1 20 ? 5.398 -4.281 0.202 1 97.25 20 ILE B C 1
ATOM 754 O O . ILE B 1 20 ? 6.164 -4.004 -0.724 1 97.25 20 ILE B O 1
ATOM 758 N N . THR B 1 21 ? 5.375 -5.449 0.821 1 97.69 21 THR B N 1
ATOM 759 C CA . THR B 1 21 ? 6.336 -6.477 0.431 1 97.69 21 THR B CA 1
ATOM 760 C C . THR B 1 21 ? 5.617 -7.754 0.005 1 97.69 21 THR B C 1
ATOM 762 O O . THR B 1 21 ? 4.73 -8.242 0.711 1 97.69 21 THR B O 1
ATOM 765 N N . VAL B 1 22 ? 6.07 -8.234 -1.146 1 97.31 22 VAL B N 1
ATOM 766 C CA . VAL B 1 22 ? 5.586 -9.547 -1.567 1 97.31 22 VAL B CA 1
ATOM 767 C C . VAL B 1 22 ? 6.406 -10.641 -0.888 1 97.31 22 VAL B C 1
ATOM 769 O O . VAL B 1 22 ? 7.566 -10.867 -1.241 1 97.31 22 VAL B O 1
ATOM 772 N N . LEU B 1 23 ? 5.797 -11.32 0.082 1 96.69 23 LEU B N 1
ATOM 773 C CA . LEU B 1 23 ? 6.531 -12.305 0.872 1 96.69 23 LEU B CA 1
ATOM 774 C C . LEU B 1 23 ? 6.633 -13.633 0.132 1 96.69 23 LEU B C 1
ATOM 776 O O . LEU B 1 23 ? 7.676 -14.289 0.16 1 96.69 23 LEU B O 1
ATOM 780 N N . ASP B 1 24 ? 5.43 -13.961 -0.434 1 95.38 24 ASP B N 1
ATOM 781 C CA . ASP B 1 24 ? 5.395 -15.258 -1.115 1 95.38 24 ASP B CA 1
ATOM 782 C C . ASP B 1 24 ? 4.277 -15.297 -2.156 1 95.38 24 ASP B C 1
ATOM 784 O O . ASP B 1 24 ? 3.287 -14.57 -2.041 1 95.38 24 ASP B O 1
ATOM 788 N N . VAL B 1 25 ? 4.562 -16.125 -3.189 1 94.25 25 VAL B N 1
ATOM 789 C CA . VAL B 1 25 ? 3.58 -16.344 -4.246 1 94.25 25 VAL B CA 1
ATOM 790 C C . VAL B 1 25 ? 3.314 -17.828 -4.41 1 94.25 25 VAL B C 1
ATOM 792 O O . VAL B 1 25 ? 4.242 -18.625 -4.617 1 94.25 25 VAL B O 1
ATOM 795 N N . HIS B 1 26 ? 2.068 -18.125 -4.148 1 88.44 26 HIS B N 1
ATOM 796 C CA . HIS B 1 26 ? 1.703 -19.531 -4.266 1 88.44 26 HIS B CA 1
ATOM 797 C C . HIS B 1 26 ? 0.45 -19.703 -5.117 1 88.44 26 HIS B C 1
ATOM 799 O O . HIS B 1 26 ? -0.649 -19.344 -4.695 1 88.44 26 HIS B O 1
ATOM 805 N N . ARG B 1 27 ? 0.615 -20.469 -6.258 1 86.69 27 ARG B N 1
ATOM 806 C CA . ARG B 1 27 ? -0.514 -20.766 -7.133 1 86.69 27 ARG B CA 1
ATOM 807 C C . ARG B 1 27 ? -1.302 -19.5 -7.457 1 86.69 27 ARG B C 1
ATOM 809 O O . ARG B 1 27 ? -0.88 -18.703 -8.289 1 86.69 27 ARG B O 1
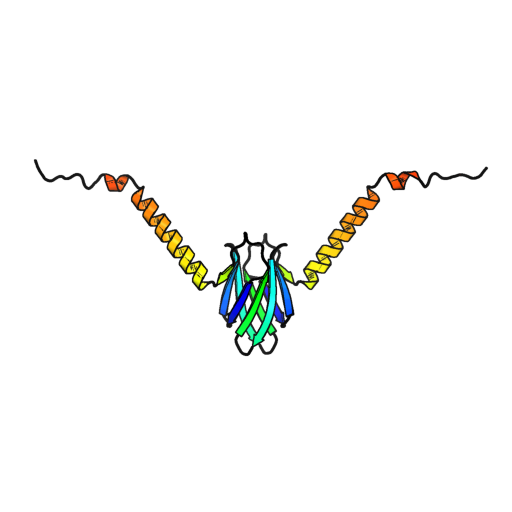ATOM 816 N N . ASP B 1 28 ? -2.41 -19.234 -6.715 1 89.06 28 ASP B N 1
ATOM 817 C CA . ASP B 1 28 ? -3.27 -18.094 -7.047 1 89.06 28 ASP B CA 1
ATOM 818 C C . ASP B 1 28 ? -3.373 -17.125 -5.875 1 89.06 28 ASP B C 1
ATOM 820 O O . ASP B 1 28 ? -4.242 -16.25 -5.863 1 89.06 28 ASP B O 1
ATOM 824 N N . GLN B 1 29 ? -2.398 -17.391 -4.918 1 95.12 29 GLN B N 1
ATOM 825 C CA . GLN B 1 29 ? -2.443 -16.562 -3.715 1 95.12 29 GLN B CA 1
ATOM 826 C C . GLN B 1 29 ? -1.111 -15.852 -3.484 1 95.12 29 GLN B C 1
ATOM 828 O O . GLN B 1 29 ? -0.05 -16.406 -3.789 1 95.12 29 GLN B O 1
ATOM 833 N N . VAL B 1 30 ? -1.259 -14.68 -2.965 1 96.25 30 VAL B N 1
ATOM 834 C CA . VAL B 1 30 ? -0.057 -13.906 -2.676 1 96.25 30 VAL B CA 1
ATOM 835 C C . VAL B 1 30 ? -0.059 -13.477 -1.211 1 96.25 30 VAL B C 1
ATOM 837 O O . VAL B 1 30 ? -1.079 -13.016 -0.694 1 96.25 30 VAL B O 1
ATOM 840 N N . ARG B 1 31 ? 1.068 -13.734 -0.561 1 97 31 ARG B N 1
ATOM 841 C CA . ARG B 1 31 ? 1.283 -13.242 0.797 1 97 31 ARG B CA 1
ATOM 842 C C . ARG B 1 31 ? 1.95 -11.875 0.787 1 97 31 ARG B C 1
ATOM 844 O O . ARG B 1 31 ? 3.062 -11.719 0.28 1 97 31 ARG B O 1
ATOM 851 N N . ILE B 1 32 ? 1.234 -10.938 1.356 1 97.31 32 ILE B N 1
ATOM 852 C CA . ILE B 1 32 ? 1.687 -9.555 1.279 1 97.31 32 ILE B CA 1
ATOM 853 C C . ILE B 1 32 ? 1.949 -9.016 2.686 1 97.31 32 ILE B C 1
ATOM 855 O O . ILE B 1 32 ? 1.094 -9.125 3.568 1 97.31 32 ILE B O 1
ATOM 859 N N . GLY B 1 33 ? 3.088 -8.523 2.875 1 98 33 GLY B N 1
ATOM 860 C CA . GLY B 1 33 ? 3.438 -7.836 4.109 1 98 33 GLY B CA 1
ATOM 861 C C . GLY B 1 33 ? 3.303 -6.328 4.012 1 98 33 GLY B C 1
ATOM 862 O O . GLY B 1 33 ? 3.773 -5.715 3.051 1 98 33 GLY B O 1
ATOM 863 N N . ILE B 1 34 ? 2.699 -5.723 4.977 1 97.25 34 ILE B N 1
ATOM 864 C CA . ILE B 1 34 ? 2.482 -4.281 4.953 1 97.25 34 ILE B CA 1
ATOM 865 C C . ILE B 1 34 ? 3.105 -3.643 6.191 1 97.25 34 ILE B C 1
ATOM 867 O O . ILE B 1 34 ? 2.807 -4.039 7.32 1 97.25 34 ILE B O 1
ATOM 871 N N . GLU B 1 35 ? 3.959 -2.771 5.926 1 96.62 35 GLU B N 1
ATOM 872 C CA . GLU B 1 35 ? 4.57 -1.993 7 1 96.62 35 GLU B CA 1
ATOM 873 C C . GLU B 1 35 ? 4.059 -0.555 6.996 1 96.62 35 GLU B C 1
ATOM 875 O O . GLU B 1 35 ? 4.34 0.207 6.07 1 96.62 35 GLU B O 1
ATOM 880 N N . ALA B 1 36 ? 3.32 -0.175 8 1 95.94 36 ALA B N 1
ATOM 881 C CA . ALA B 1 36 ? 2.754 1.165 8.133 1 95.94 36 ALA B CA 1
ATOM 882 C C . ALA B 1 36 ? 2.65 1.58 9.594 1 95.94 36 ALA B C 1
ATOM 884 O O . ALA B 1 36 ? 2.598 0.728 10.484 1 95.94 36 ALA B O 1
ATOM 885 N N . PRO B 1 37 ? 2.703 2.816 9.805 1 94.5 37 PRO B N 1
ATOM 886 C CA . PRO B 1 37 ? 2.508 3.27 11.188 1 94.5 37 PRO B CA 1
ATOM 887 C C . PRO B 1 37 ? 1.147 2.867 11.75 1 94.5 37 PRO B C 1
ATOM 889 O O . PRO B 1 37 ? 0.203 2.635 10.992 1 94.5 37 PRO B O 1
ATOM 892 N N . LYS B 1 38 ? 1.072 2.748 13.031 1 91.25 38 LYS B N 1
ATOM 893 C CA . LYS B 1 38 ? -0.15 2.289 13.688 1 91.25 38 LYS B CA 1
ATOM 894 C C . LYS B 1 38 ? -1.307 3.25 13.43 1 91.25 38 LYS B C 1
ATOM 896 O O . LYS B 1 38 ? -2.471 2.898 13.633 1 91.25 38 LYS B O 1
ATOM 901 N N . SER B 1 39 ? -0.99 4.434 13.039 1 92.62 39 SER B N 1
ATOM 902 C CA . SER B 1 39 ? -2.012 5.441 12.773 1 92.62 39 SER B CA 1
ATOM 903 C C . SER B 1 39 ? -2.707 5.188 11.438 1 92.62 39 SER B C 1
ATOM 905 O O . SER B 1 39 ? -3.773 5.746 11.172 1 92.62 39 SER B O 1
ATOM 907 N N . VAL B 1 40 ? -2.08 4.398 10.664 1 91.88 40 VAL B N 1
ATOM 908 C CA . VAL B 1 40 ? -2.646 4.086 9.359 1 91.88 40 VAL B CA 1
ATOM 909 C C . VAL B 1 40 ? -3.434 2.781 9.438 1 91.88 40 VAL B C 1
ATOM 911 O O . VAL B 1 40 ? -2.922 1.768 9.914 1 91.88 40 VAL B O 1
ATOM 914 N N . ASP B 1 41 ? -4.605 2.74 9.023 1 92 41 ASP B N 1
ATOM 915 C CA . ASP B 1 41 ? -5.461 1.559 9.078 1 92 41 ASP B CA 1
ATOM 916 C C . ASP B 1 41 ? -5.293 0.702 7.824 1 92 41 ASP B C 1
ATOM 918 O O . ASP B 1 41 ? -5.352 1.213 6.703 1 92 41 ASP B O 1
ATOM 922 N N . VAL B 1 42 ? -5.129 -0.502 7.988 1 95.31 42 VAL B N 1
ATOM 923 C CA . VAL B 1 42 ? -4.996 -1.453 6.891 1 95.31 42 VAL B CA 1
ATOM 924 C C . VAL B 1 42 ? -6.098 -2.506 6.984 1 95.31 42 VAL B C 1
ATOM 926 O O . VAL B 1 42 ? -6.23 -3.189 8 1 95.31 42 VAL B O 1
ATOM 929 N N . HIS B 1 43 ? -6.918 -2.615 5.883 1 94.69 43 HIS B N 1
ATOM 930 C CA . HIS B 1 43 ? -8.023 -3.564 5.895 1 94.69 43 HIS B CA 1
ATOM 931 C C . HIS B 1 43 ? -8.156 -4.273 4.547 1 94.69 43 HIS B C 1
ATOM 933 O O . HIS B 1 43 ? -7.719 -3.748 3.521 1 94.69 43 HIS B O 1
ATOM 939 N N . ARG B 1 44 ? -8.719 -5.418 4.672 1 96.5 44 ARG B N 1
ATOM 940 C CA . ARG B 1 44 ? -9.195 -6.004 3.426 1 96.5 44 ARG B CA 1
ATOM 941 C C . ARG B 1 44 ? -10.336 -5.176 2.834 1 96.5 44 ARG B C 1
ATOM 943 O O . ARG B 1 44 ? -11.125 -4.582 3.57 1 96.5 44 ARG B O 1
ATOM 950 N N . GLN B 1 45 ? -10.453 -5.117 1.629 1 95.06 45 GLN B N 1
ATOM 951 C CA . GLN B 1 45 ? -11.461 -4.305 0.959 1 95.06 45 GLN B CA 1
ATOM 952 C C . GLN B 1 45 ? -12.859 -4.625 1.484 1 95.06 45 GLN B C 1
ATOM 954 O O . GLN B 1 45 ? -13.672 -3.721 1.694 1 95.06 45 GLN B O 1
ATOM 959 N N . GLU B 1 46 ? -13.18 -5.887 1.637 1 94 46 GLU B N 1
ATOM 960 C CA . GLU B 1 46 ? -14.492 -6.305 2.123 1 94 46 GLU B CA 1
ATOM 961 C C . GLU B 1 46 ? -14.758 -5.766 3.523 1 94 46 GLU B C 1
ATOM 963 O O . GLU B 1 46 ? -15.891 -5.406 3.85 1 94 46 GLU B O 1
ATOM 968 N N . VAL B 1 47 ? -13.773 -5.766 4.414 1 94.06 47 VAL B N 1
ATOM 969 C CA . VAL B 1 47 ? -13.898 -5.277 5.785 1 94.06 47 VAL B CA 1
ATOM 970 C C . VAL B 1 47 ? -14.047 -3.758 5.781 1 94.06 47 VAL B C 1
ATOM 972 O O . VAL B 1 47 ? -14.883 -3.211 6.512 1 94.06 47 VAL B O 1
ATOM 975 N N . PHE B 1 48 ? -13.312 -3.141 5.004 1 93.12 48 PHE B N 1
ATOM 976 C CA . PHE B 1 48 ? -13.391 -1.688 4.887 1 93.12 48 PHE B CA 1
ATOM 977 C C . PHE B 1 48 ? -14.781 -1.248 4.453 1 93.12 48 PHE B C 1
ATOM 979 O O . PHE B 1 48 ? -15.352 -0.321 5.031 1 93.12 48 PHE B O 1
ATOM 986 N N . GLU B 1 49 ? -15.336 -1.956 3.449 1 91.56 49 GLU B N 1
ATOM 987 C CA . GLU B 1 49 ? -16.656 -1.621 2.928 1 91.56 49 GLU B CA 1
ATOM 988 C C . GLU B 1 49 ? -17.734 -1.813 3.99 1 91.56 49 GLU B C 1
ATOM 990 O O . GLU B 1 49 ? -18.688 -1.032 4.066 1 91.56 49 GLU B O 1
ATOM 995 N N . ALA B 1 50 ? -17.562 -2.82 4.75 1 92.44 50 ALA B N 1
ATOM 996 C CA . ALA B 1 50 ? -18.516 -3.096 5.824 1 92.44 50 ALA B CA 1
ATOM 997 C C . ALA B 1 50 ? -18.469 -2.006 6.891 1 92.44 50 ALA B C 1
ATOM 999 O O . ALA B 1 50 ? -19.5 -1.561 7.379 1 92.44 50 ALA B O 1
ATOM 1000 N N . LEU B 1 51 ? -17.234 -1.597 7.211 1 89.19 51 LEU B N 1
ATOM 1001 C CA . LEU B 1 51 ? -17.062 -0.549 8.211 1 89.19 51 LEU B CA 1
ATOM 1002 C C . LEU B 1 51 ? -17.609 0.781 7.707 1 89.19 51 LEU B C 1
ATOM 1004 O O . LEU B 1 51 ? -18.25 1.515 8.461 1 89.19 51 LEU B O 1
ATOM 1008 N N . GLN B 1 52 ? -17.328 0.942 6.504 1 87.81 52 GLN B N 1
ATOM 1009 C CA . GLN B 1 52 ? -17.828 2.178 5.902 1 87.81 52 GLN B CA 1
ATOM 1010 C C . GLN B 1 52 ? -19.344 2.221 5.906 1 87.81 52 GLN B C 1
ATOM 1012 O O . GLN B 1 52 ? -19.953 3.268 6.172 1 87.81 52 GLN B O 1
ATOM 1017 N N . GLN B 1 53 ? -19.953 1.127 5.559 1 90.56 53 GLN B N 1
ATOM 1018 C CA . GLN B 1 53 ? -21.406 1.035 5.531 1 90.56 53 GLN B CA 1
ATOM 1019 C C . GLN B 1 53 ? -22 1.231 6.922 1 90.56 53 GLN B C 1
ATOM 1021 O O . GLN B 1 53 ? -23 1.924 7.082 1 90.56 53 GLN B O 1
ATOM 1026 N N . ALA B 1 54 ? -21.328 0.645 7.867 1 89.5 54 ALA B N 1
ATOM 1027 C CA . ALA B 1 54 ? -21.781 0.77 9.25 1 89.5 54 ALA B CA 1
ATOM 1028 C C . ALA B 1 54 ? -21.703 2.215 9.727 1 89.5 54 ALA B C 1
ATOM 1030 O O . ALA B 1 54 ? -22.609 2.713 10.391 1 89.5 54 ALA B O 1
ATOM 1031 N N . ASN B 1 55 ? -20.672 2.848 9.305 1 88.56 55 ASN B N 1
ATOM 1032 C CA . ASN B 1 55 ? -20.484 4.242 9.688 1 88.56 55 ASN B CA 1
ATOM 1033 C C . ASN B 1 55 ? -21.484 5.156 8.992 1 88.56 55 ASN B C 1
ATOM 1035 O O . ASN B 1 55 ? -22.016 6.09 9.609 1 88.56 55 ASN B O 1
ATOM 1039 N N . ARG B 1 56 ? -21.688 4.828 7.777 1 86.19 56 ARG B N 1
ATOM 1040 C CA . ARG B 1 56 ? -22.656 5.613 7.012 1 86.19 56 ARG B CA 1
ATOM 1041 C C . ARG B 1 56 ? -24.047 5.461 7.59 1 86.19 56 ARG B C 1
ATOM 1043 O O . ARG B 1 56 ? -24.781 6.441 7.719 1 86.19 56 ARG B O 1
ATOM 1050 N N . GLU B 1 57 ? -24.391 4.262 7.934 1 87.38 57 GLU B N 1
ATOM 1051 C CA . GLU B 1 57 ? -25.719 3.998 8.508 1 87.38 57 GLU B CA 1
ATOM 1052 C C . GLU B 1 57 ? -25.875 4.684 9.859 1 87.38 57 GLU B C 1
ATOM 1054 O O . GLU B 1 57 ? -26.938 5.215 10.164 1 87.38 57 GLU B O 1
ATOM 1059 N N . ALA B 1 58 ? -24.828 4.707 10.523 1 86.94 58 ALA B N 1
ATOM 1060 C CA . ALA B 1 58 ? -24.859 5.352 11.836 1 86.94 58 ALA B CA 1
ATOM 1061 C C . ALA B 1 58 ? -24.984 6.863 11.695 1 86.94 58 ALA B C 1
ATOM 1063 O O . ALA B 1 58 ? -25.719 7.5 12.445 1 86.94 58 ALA B O 1
ATOM 1064 N N . ALA B 1 59 ? -24.328 7.316 10.75 1 86.12 59 ALA B N 1
ATOM 1065 C CA . ALA B 1 59 ? -24.375 8.758 10.508 1 86.12 59 ALA B CA 1
ATOM 1066 C C . ALA B 1 59 ? -25.75 9.18 9.992 1 86.12 59 ALA B C 1
ATOM 1068 O O . ALA B 1 59 ? -26.281 10.219 10.391 1 86.12 59 ALA B O 1
ATOM 1069 N N . GLU B 1 60 ? -26.297 8.359 9.102 1 86.69 60 GLU B N 1
ATOM 1070 C CA . GLU B 1 60 ? -27.625 8.633 8.555 1 86.69 60 GLU B CA 1
ATOM 1071 C C . GLU B 1 60 ? -28.688 8.539 9.633 1 86.69 60 GLU B C 1
ATOM 1073 O O . GLU B 1 60 ? -29.609 9.367 9.68 1 86.69 60 GLU B O 1
ATOM 1078 N N . SER B 1 61 ? -28.578 7.621 10.453 1 86.06 61 SER B N 1
ATOM 1079 C CA . SER B 1 61 ? -29.516 7.465 11.57 1 86.06 61 SER B CA 1
ATOM 1080 C C . SER B 1 61 ? -29.422 8.641 12.531 1 86.06 61 SER B C 1
ATOM 1082 O O . SER B 1 61 ? -30.438 9.109 13.039 1 86.06 61 SER B O 1
ATOM 1084 N N . ALA B 1 62 ? -28.188 9.07 12.727 1 84.62 62 ALA B N 1
ATOM 1085 C CA . ALA B 1 62 ? -27.969 10.211 13.617 1 84.62 62 ALA B CA 1
ATOM 1086 C C . ALA B 1 62 ? -28.547 11.484 13.031 1 84.62 62 ALA B C 1
ATOM 1088 O O . ALA B 1 62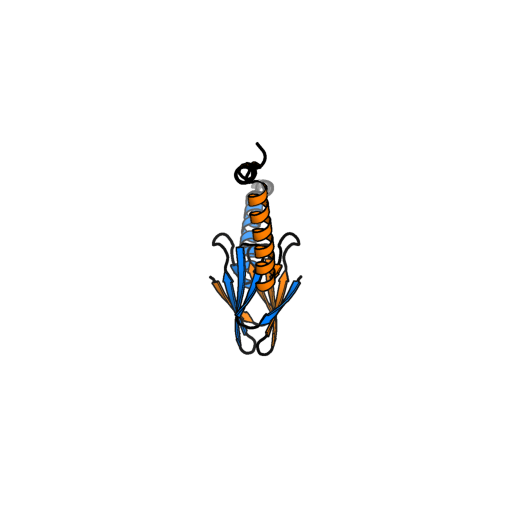 ? -29.078 12.328 13.766 1 84.62 62 ALA B O 1
ATOM 1089 N N . ARG B 1 63 ? -28.422 11.586 11.75 1 82.31 63 ARG B N 1
ATOM 1090 C CA . ARG B 1 63 ? -28.969 12.75 11.062 1 82.31 63 ARG B CA 1
ATOM 1091 C C . ARG B 1 63 ? -30.484 12.773 11.125 1 82.31 63 ARG B C 1
ATOM 1093 O O . ARG B 1 63 ? -31.094 13.836 11.297 1 82.31 63 ARG B O 1
ATOM 1100 N N . VAL B 1 64 ? -31.062 11.586 11.008 1 78.44 64 VAL B N 1
ATOM 1101 C CA . VAL B 1 64 ? -32.5 11.492 11.039 1 78.44 64 VAL B CA 1
ATOM 1102 C C . VAL B 1 64 ? -33.031 11.75 12.453 1 78.44 64 VAL B C 1
ATOM 1104 O O . VAL B 1 64 ? -34.062 12.375 12.633 1 78.44 64 VAL B O 1
ATOM 1107 N N . LEU B 1 65 ? -32.188 11.359 13.398 1 74.12 65 LEU B N 1
ATOM 1108 C CA . LEU B 1 65 ? -32.594 11.539 14.789 1 74.12 65 LEU B CA 1
ATOM 1109 C C . LEU B 1 65 ? -32.469 13 15.211 1 74.12 65 LEU B C 1
ATOM 1111 O O . LEU B 1 65 ? -33.219 13.477 16.078 1 74.12 65 LEU B O 1
ATOM 1115 N N . THR B 1 66 ? -31.531 13.672 14.531 1 70.94 66 THR B N 1
ATOM 1116 C CA . THR B 1 66 ? -31.297 15.055 14.922 1 70.94 66 THR B CA 1
ATOM 1117 C C . THR B 1 66 ? -32.125 16.016 14.055 1 70.94 66 THR B C 1
ATOM 1119 O O . THR B 1 66 ? -32.062 17.219 14.242 1 70.94 66 THR B O 1
ATOM 1122 N N . ASP B 1 67 ? -32.719 15.523 12.906 1 66.31 67 ASP B N 1
ATOM 1123 C CA . ASP B 1 67 ? -33.594 16.375 12.109 1 66.31 67 ASP B CA 1
ATOM 1124 C C . ASP B 1 67 ? -34.844 16.766 12.898 1 66.31 67 ASP B C 1
ATOM 1126 O O . ASP B 1 67 ? -35.594 15.891 13.32 1 66.31 67 ASP B O 1
ATOM 1130 N N . PRO B 1 68 ? -34.938 17.906 13.445 1 65.38 68 PRO B N 1
ATOM 1131 C CA . PRO B 1 68 ? -36.062 18.422 14.234 1 65.38 68 PRO B CA 1
ATOM 1132 C C . PRO B 1 68 ? -37.406 18.297 13.508 1 65.38 68 PRO B C 1
ATOM 1134 O O . PRO B 1 68 ? -38.469 18.406 14.133 1 65.38 68 PRO B O 1
ATOM 1137 N N . ALA B 1 69 ? -37.312 18.375 12.219 1 57.88 69 ALA B N 1
ATOM 1138 C CA . ALA B 1 69 ? -38.562 18.53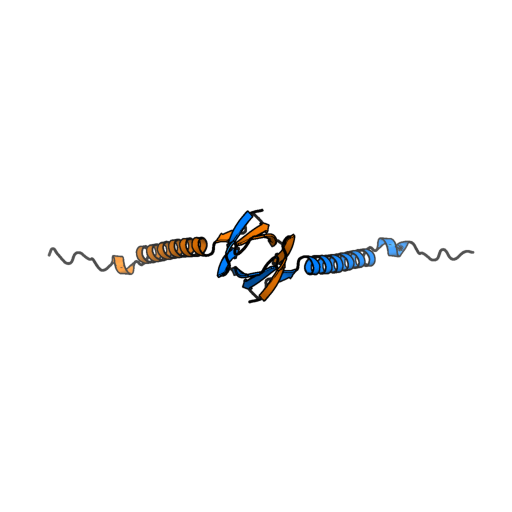1 11.492 1 57.88 69 ALA B CA 1
ATOM 1139 C C . ALA B 1 69 ? -39.469 17.328 11.742 1 57.88 69 ALA B C 1
ATOM 1141 O O . ALA B 1 69 ? -40.688 17.453 11.617 1 57.88 69 ALA B O 1
ATOM 1142 N N . HIS B 1 70 ? -38.906 16.219 11.875 1 55.81 70 HIS B N 1
ATOM 1143 C CA . HIS B 1 70 ? -39.781 15.07 12.023 1 55.81 70 HIS B CA 1
ATOM 1144 C C . HIS B 1 70 ? -40.344 14.984 13.438 1 55.81 70 HIS B C 1
ATOM 1146 O O . HIS B 1 70 ? -41.219 14.148 13.719 1 55.81 70 HIS B O 1
ATOM 1152 N N . LEU B 1 71 ? -39.688 15.75 14.289 1 52.72 71 LEU B N 1
ATOM 1153 C CA . LEU B 1 71 ? -40.281 15.719 15.617 1 52.72 71 LEU B CA 1
ATOM 1154 C C . LEU B 1 71 ? -41.656 16.375 15.609 1 52.72 71 LEU B C 1
ATOM 1156 O O . LEU B 1 71 ? -42.375 16.344 16.625 1 52.72 71 LEU B O 1
ATOM 1160 N N . GLU B 1 72 ? -41.844 17.312 14.531 1 49.88 72 GLU B N 1
ATOM 1161 C CA . GLU B 1 72 ? -43.062 18.109 14.719 1 49.88 72 GLU B CA 1
ATOM 1162 C C . GLU B 1 72 ? -44.312 17.266 14.508 1 49.88 72 GLU B C 1
ATOM 1164 O O . GLU B 1 72 ? -45.375 17.594 15.023 1 49.88 72 GLU B O 1
ATOM 1169 N N . ASP B 1 73 ? -44.312 16.453 13.398 1 47.09 73 ASP B N 1
ATOM 1170 C CA . ASP B 1 73 ? -45.656 16.25 12.875 1 47.09 73 ASP B CA 1
ATOM 1171 C C . ASP B 1 73 ? -46.5 15.422 13.836 1 47.09 73 ASP B C 1
ATOM 1173 O O . ASP B 1 73 ? -47.719 15.312 13.664 1 47.09 73 ASP B O 1
ATOM 1177 N N . SER B 1 74 ? -45.844 14.547 14.508 1 49.81 74 SER B N 1
ATOM 1178 C CA . SER B 1 74 ? -46.844 13.656 15.102 1 49.81 74 SER B CA 1
ATOM 1179 C C . SER B 1 74 ? -47.594 14.359 16.219 1 49.81 74 SER B C 1
ATOM 1181 O O . SER B 1 74 ? -47.188 14.32 17.391 1 49.81 74 SER B O 1
ATOM 1183 N N . GLY B 1 75 ? -47.781 15.711 16.094 1 42.19 75 GLY B N 1
ATOM 1184 C CA . GLY B 1 75 ? -48.75 16.234 17.047 1 42.19 75 GLY B CA 1
ATOM 1185 C C . GLY B 1 75 ? -50 15.414 17.141 1 42.19 75 GLY B C 1
ATOM 1186 O O . GLY B 1 75 ? -50.469 14.852 16.156 1 42.19 75 GLY B O 1
ATOM 1187 N N . PRO B 1 76 ? -50.25 14.789 18.266 1 45.34 76 PRO B N 1
ATOM 1188 C CA . PRO B 1 76 ? -51.469 14.039 18.625 1 45.34 76 PRO B CA 1
ATOM 1189 C C . PRO B 1 76 ? -52.75 14.727 18.172 1 45.34 76 PRO B C 1
ATOM 1191 O O . PRO B 1 76 ? -53.062 15.844 18.625 1 45.34 76 PRO B O 1
ATOM 1194 N N . GLY B 1 77 ? -53 15.117 16.875 1 40.84 77 GLY B N 1
ATOM 1195 C CA . GLY B 1 77 ? -54.344 15.57 16.562 1 40.84 77 GLY B CA 1
ATOM 1196 C C . GLY B 1 77 ? -55.438 14.688 17.141 1 40.84 77 GLY B C 1
ATOM 1197 O O . GLY B 1 77 ? -56.594 14.742 16.719 1 40.84 77 GLY B O 1
ATOM 1198 N N . ALA B 1 78 ? -55.25 13.797 17.953 1 39 78 ALA B N 1
ATOM 1199 C CA . ALA B 1 78 ? -56.438 13.094 18.422 1 39 78 ALA B CA 1
ATOM 1200 C C . ALA B 1 78 ? -57.438 14.062 19.031 1 39 78 ALA B C 1
ATOM 1202 O O . ALA B 1 78 ? -58.625 14.078 18.641 1 39 78 ALA B O 1
ATOM 1203 N N . GLU B 1 79 ? -57.375 14.328 20.516 1 37.31 79 GLU B N 1
ATOM 1204 C CA . GLU B 1 79 ? -58.375 14.219 21.562 1 37.31 79 GLU B CA 1
ATOM 1205 C C . GLU B 1 79 ? -59.094 15.555 21.781 1 37.31 79 GLU B C 1
ATOM 1207 O O . GLU B 1 79 ? -60.094 15.617 22.5 1 37.31 79 GLU B O 1
ATOM 1212 N N . ALA B 1 80 ? -59.062 16.781 21.016 1 36.53 80 ALA B N 1
ATOM 1213 C CA . ALA B 1 80 ? -60.375 17.375 21.312 1 36.53 80 ALA B CA 1
ATOM 1214 C C . ALA B 1 80 ? -61.406 16.922 20.297 1 36.53 80 ALA B C 1
ATOM 1216 O O . ALA B 1 80 ? -61.094 16.625 19.156 1 36.53 80 ALA B O 1
#

Radius of gyration: 27.21 Å; Cα contacts (8 Å, |Δi|>4): 225; chains: 2; bounding box: 118×56×34 Å

pLDDT: mean 84.76, std 17.39, range [36.47, 98.0]

Organism: Acidimicrobium ferrooxidans (strain DSM 10331 / JCM 15462 / NBRC 103882 / ICP) (NCBI:txid525909)

Solvent-accessible surface area (backbone atoms only — not comparable to full-atom values): 8948 Å² total; per-residue (Å²): 117,49,77,47,77,39,41,58,75,36,45,36,28,43,60,90,61,33,39,40,31,29,68,40,58,50,79,62,36,34,34,35,34,38,36,59,53,89,88,52,48,75,36,48,43,72,56,46,51,51,51,50,49,51,50,50,51,49,48,52,52,48,49,60,70,66,42,63,72,71,68,55,68,76,56,78,79,74,80,132,118,48,77,48,76,41,40,58,74,36,45,37,28,43,60,89,61,33,40,40,32,29,68,38,59,50,81,61,35,34,34,36,36,37,37,58,53,87,88,53,49,72,37,47,41,73,56,47,53,51,51,49,49,52,49,50,50,50,49,52,50,49,50,59,68,64,41,64,71,72,70,55,68,75,55,80,77,66,86,124

Foldseek 3Di:
DDDDDDDAQDWDDDDPFKIKGFPDDDDPDTDIDIGHDPVDDDDDPVVVVVVVVVVVVVVVVVVVVPPCVVVPDPPPPPDD/DDDDDDDAQDWDDDDPFKIKGFPDDDDPDTDIDIGHDPVDDDDDPVVVVVVVVVVVVVVVVVCVVPPCVVVPPPPVVPDD

Secondary structure (DSSP, 8-state):
-EEEEEETT-EEEETTTEEEEEEEEETTEEEEEEE--TTS-EEEHHHHHHHHHHHHHHHHHHHHHH-GGGGTS-------/-EEEEEETT-EEEETTTEEEEEEEEETTEEEEEEE--TTS-EEEHHHHHHHHHHHHHHHHHHHHHH-GGGGTS-------

Sequence (160 aa):
MLVLTRKASQSIVIGTDIVITVLDVHRDQVRIGIEAPKSVDVHRQEVFEALQQANREAAESARVLTDPAHLEDSGPGAEAMLVLTRKASQSIVIGTDIVITVLDVHRDQVRIGIEAPKSVDVHRQEVFEALQQANREAAESARVLTDPAHLEDSGPGAEA